Protein AF-A0A965EKR2-F1 (afdb_monomer_lite)

Sequence (127 aa):
MLMLACTAKQAEQKEYEQAALIHNAMLDKAGKLEDTLKLMLADSAWLNQQDSVKAILAALENWEKQLVEVPGNEDHEHNHGAHEHHDHEAAPVEVTPEQMLLIQQDLESRLTNIRKRLQQISLTEKQ

Radius of gyration: 18.21 Å; chains: 1; bounding box: 48×22×59 Å

Foldseek 3Di:
DPVVVVVVVVVQVVLLVLLLVLLVVLVVLLVVLLVVLVVLCVDPLCVVPNVLSVVLNVLSVVLVLLDADRPPSVVPPDCPDDDCPPPSPRPHDPDGSNVSSVSSVVSSVSSVVSVVSVVVVVVVSVD

Structure (mmCIF, N/CA/C/O backbone):
data_AF-A0A965EKR2-F1
#
_entry.id   AF-A0A965EKR2-F1
#
loop_
_atom_site.group_PDB
_atom_site.id
_atom_site.type_symbol
_atom_site.label_atom_id
_atom_site.label_alt_id
_atom_site.label_comp_id
_atom_site.label_asym_id
_atom_site.label_entity_id
_atom_site.label_seq_id
_atom_site.pdbx_PDB_ins_code
_atom_site.Cartn_x
_atom_site.Cartn_y
_atom_site.Cartn_z
_atom_site.occupancy
_atom_site.B_iso_or_equiv
_atom_site.auth_seq_id
_atom_site.auth_comp_id
_atom_site.auth_asym_id
_atom_site.auth_atom_id
_atom_site.pdbx_PDB_model_num
ATOM 1 N N . MET A 1 1 ? 24.077 -2.314 -38.636 1.00 47.69 1 MET A N 1
ATOM 2 C CA . MET A 1 1 ? 22.756 -1.975 -38.062 1.00 47.69 1 MET A CA 1
ATOM 3 C C . MET A 1 1 ? 22.893 -1.858 -36.545 1.00 47.69 1 MET A C 1
ATOM 5 O O . MET A 1 1 ? 22.720 -2.851 -35.863 1.00 47.69 1 MET A O 1
ATOM 9 N N . LEU A 1 2 ? 23.268 -0.681 -36.023 1.00 53.25 2 LEU A N 1
ATOM 10 C CA . LEU A 1 2 ? 23.393 -0.416 -34.570 1.00 53.25 2 LEU A CA 1
ATOM 11 C C . LEU A 1 2 ? 22.302 0.534 -34.028 1.00 53.25 2 LEU A C 1
ATOM 13 O O . LEU A 1 2 ? 22.213 0.744 -32.827 1.00 53.25 2 LEU A O 1
ATOM 17 N N . MET A 1 3 ? 21.465 1.108 -34.899 1.00 54.19 3 MET A N 1
ATOM 18 C CA . MET A 1 3 ? 20.541 2.195 -34.534 1.00 54.19 3 MET A CA 1
ATOM 19 C C . MET A 1 3 ? 19.231 1.715 -33.883 1.00 54.19 3 MET A C 1
ATOM 21 O O . MET A 1 3 ? 18.551 2.515 -33.258 1.00 54.19 3 MET A O 1
ATOM 25 N N . LEU A 1 4 ? 18.879 0.427 -33.990 1.00 60.31 4 LEU A N 1
ATOM 26 C CA . LEU A 1 4 ? 17.651 -0.130 -33.392 1.00 60.31 4 LEU A CA 1
ATOM 27 C C . LEU A 1 4 ? 17.830 -0.528 -31.915 1.00 60.31 4 LEU A C 1
ATOM 29 O O . LEU A 1 4 ? 16.877 -0.477 -31.145 1.00 60.31 4 LEU A O 1
ATOM 33 N N . ALA A 1 5 ? 19.052 -0.876 -31.500 1.00 58.69 5 ALA A N 1
ATOM 34 C CA . ALA A 1 5 ? 19.332 -1.337 -30.138 1.00 58.69 5 ALA A CA 1
ATOM 35 C C . ALA A 1 5 ? 19.271 -0.203 -29.094 1.00 58.69 5 ALA A C 1
ATOM 37 O O . ALA A 1 5 ? 18.888 -0.434 -27.951 1.00 58.69 5 ALA A O 1
ATOM 38 N N . CYS A 1 6 ? 19.599 1.035 -29.483 1.00 63.16 6 CYS A N 1
ATOM 39 C CA . CYS A 1 6 ? 19.533 2.180 -28.570 1.00 63.16 6 CYS A CA 1
ATOM 40 C C . CYS A 1 6 ? 18.091 2.591 -28.236 1.00 63.16 6 CYS A C 1
ATOM 42 O O . CYS A 1 6 ? 17.826 3.008 -27.112 1.00 63.16 6 CYS A O 1
ATOM 44 N N . THR A 1 7 ? 17.157 2.459 -29.182 1.00 68.06 7 THR A N 1
ATOM 45 C CA . THR A 1 7 ? 15.748 2.831 -28.971 1.00 68.06 7 THR A CA 1
ATOM 46 C C . THR A 1 7 ? 15.033 1.854 -28.041 1.00 68.06 7 THR A C 1
ATOM 48 O O . THR A 1 7 ? 14.274 2.297 -27.185 1.00 68.06 7 THR A O 1
ATOM 51 N N . ALA A 1 8 ? 15.312 0.551 -28.160 1.00 68.81 8 ALA A N 1
ATOM 52 C CA . ALA A 1 8 ? 14.757 -0.467 -27.266 1.00 68.81 8 ALA A CA 1
ATOM 53 C C . ALA A 1 8 ? 15.192 -0.229 -25.812 1.00 68.81 8 ALA A C 1
ATOM 55 O O . ALA A 1 8 ? 14.349 -0.095 -24.932 1.00 68.81 8 ALA A O 1
ATOM 56 N N . LYS A 1 9 ? 16.494 -0.010 -25.585 1.00 72.88 9 LYS A N 1
ATOM 57 C CA . LYS A 1 9 ? 17.034 0.300 -24.254 1.00 72.88 9 LYS A CA 1
ATOM 58 C C . LYS A 1 9 ? 16.425 1.570 -23.637 1.00 72.88 9 LYS A C 1
ATOM 60 O O . LYS A 1 9 ? 16.243 1.653 -22.429 1.00 72.88 9 LYS A O 1
ATOM 65 N N . GLN A 1 10 ? 16.104 2.572 -24.459 1.00 76.38 10 GLN A N 1
ATOM 66 C CA . GLN A 1 10 ? 15.432 3.793 -24.002 1.00 76.38 10 GLN A CA 1
ATOM 67 C C . GLN A 1 10 ? 13.962 3.578 -23.620 1.00 76.38 10 GLN A C 1
ATOM 69 O O . GLN A 1 10 ? 13.456 4.313 -22.778 1.00 76.38 10 GLN A O 1
ATOM 74 N N . ALA A 1 11 ? 13.265 2.637 -24.260 1.00 76.56 11 ALA A N 1
ATOM 75 C CA . ALA A 1 11 ? 11.887 2.300 -23.915 1.00 76.56 11 ALA A CA 1
ATOM 76 C C . ALA A 1 11 ? 11.834 1.511 -22.599 1.00 76.56 11 ALA A C 1
ATOM 78 O O . ALA A 1 11 ? 11.118 1.914 -21.689 1.00 76.56 11 ALA A O 1
ATOM 79 N N . GLU A 1 12 ? 12.683 0.490 -22.462 1.00 82.75 12 GLU A N 1
ATOM 80 C CA . GLU A 1 12 ? 12.821 -0.317 -21.240 1.00 82.75 12 GLU A CA 1
ATOM 81 C C . GLU A 1 12 ? 13.141 0.548 -20.010 1.00 82.75 12 GLU A C 1
ATOM 83 O O . GLU A 1 12 ? 12.535 0.399 -18.952 1.00 82.75 12 GLU A O 1
ATOM 88 N N . GLN A 1 13 ? 14.047 1.520 -20.163 1.00 84.75 13 GLN A N 1
ATOM 89 C CA . GLN A 1 13 ? 14.391 2.450 -19.087 1.00 84.75 13 GLN A CA 1
ATOM 90 C C . GLN A 1 13 ? 13.184 3.280 -18.622 1.00 84.75 13 GLN A C 1
ATOM 92 O O . GLN A 1 13 ? 12.999 3.484 -17.425 1.00 84.75 13 GLN A O 1
ATOM 97 N N . LYS A 1 14 ? 12.339 3.739 -19.555 1.00 89.12 14 LYS A N 1
ATOM 98 C CA . LYS A 1 14 ? 11.139 4.521 -19.217 1.00 89.12 14 LYS A CA 1
ATOM 99 C C . LYS A 1 14 ? 10.108 3.696 -18.456 1.00 89.12 14 LYS A C 1
ATOM 101 O O . LYS A 1 14 ? 9.416 4.243 -17.603 1.00 89.12 14 LYS A O 1
ATOM 106 N N . GLU A 1 15 ? 9.982 2.411 -18.770 1.00 92.19 15 GLU A N 1
ATOM 107 C CA . GLU A 1 15 ? 9.056 1.511 -18.077 1.00 92.19 15 GLU A CA 1
ATOM 108 C C . GLU A 1 15 ? 9.490 1.290 -16.625 1.00 92.19 15 GLU A C 1
ATOM 110 O O . GLU A 1 15 ? 8.658 1.405 -15.725 1.00 92.19 15 GLU A O 1
ATOM 115 N N . TYR A 1 16 ? 10.791 1.096 -16.373 1.00 90.62 16 TYR A N 1
ATOM 116 C CA . TYR A 1 16 ? 11.315 1.032 -15.004 1.00 90.62 16 TYR A CA 1
ATOM 117 C C . TYR A 1 16 ? 11.153 2.350 -14.242 1.00 90.62 16 TYR A C 1
ATOM 119 O O . TYR A 1 16 ? 10.730 2.330 -13.089 1.00 90.62 16 TYR A O 1
ATOM 127 N N . GLU A 1 17 ? 11.408 3.499 -14.875 1.00 90.94 17 GLU A N 1
ATOM 128 C CA . GLU A 1 17 ? 11.178 4.811 -14.250 1.00 90.94 17 GLU A CA 1
ATOM 129 C C . GLU A 1 17 ? 9.707 4.998 -13.847 1.00 90.94 17 GLU A C 1
ATOM 131 O O . GLU A 1 17 ? 9.406 5.472 -12.751 1.00 90.94 17 GLU A O 1
ATOM 136 N N . GLN A 1 18 ? 8.770 4.593 -14.706 1.00 93.94 18 GLN A N 1
ATOM 137 C CA . GLN A 1 18 ? 7.343 4.647 -14.393 1.00 93.94 18 GLN A CA 1
ATOM 138 C C . GLN A 1 18 ? 6.962 3.678 -13.272 1.00 93.94 18 GLN A C 1
ATOM 140 O O . GLN A 1 18 ? 6.211 4.058 -12.373 1.00 93.94 18 GLN A O 1
ATOM 145 N N . ALA A 1 19 ? 7.490 2.454 -13.300 1.00 94.06 19 ALA A N 1
ATOM 146 C CA . ALA A 1 19 ? 7.275 1.469 -12.249 1.00 94.06 19 ALA A CA 1
ATOM 147 C C . ALA A 1 19 ? 7.769 1.994 -10.889 1.00 94.06 19 ALA A C 1
ATOM 149 O O . ALA A 1 19 ? 7.033 1.914 -9.908 1.00 94.06 19 ALA A O 1
ATOM 150 N N . ALA A 1 20 ? 8.954 2.609 -10.844 1.00 92.12 20 ALA A N 1
ATOM 151 C CA . ALA A 1 20 ? 9.534 3.208 -9.642 1.00 92.12 20 ALA A CA 1
ATOM 152 C C . ALA A 1 20 ? 8.673 4.355 -9.086 1.00 92.12 20 ALA A C 1
ATOM 154 O O . ALA A 1 20 ? 8.400 4.413 -7.888 1.00 92.12 20 ALA A O 1
ATOM 155 N N . LEU A 1 21 ? 8.168 5.242 -9.953 1.00 93.94 21 LEU A N 1
ATOM 156 C CA . LEU A 1 21 ? 7.264 6.320 -9.534 1.00 93.94 21 LEU A CA 1
ATOM 157 C C . LEU A 1 21 ? 5.982 5.782 -8.884 1.00 93.94 21 LEU A C 1
ATOM 159 O O . LEU A 1 21 ? 5.543 6.317 -7.863 1.00 93.94 21 LEU A O 1
ATOM 163 N N . ILE A 1 22 ? 5.386 4.734 -9.462 1.00 95.31 22 ILE A N 1
ATOM 164 C CA . ILE A 1 22 ? 4.188 4.092 -8.907 1.00 95.31 22 ILE A CA 1
ATOM 165 C C . ILE A 1 22 ? 4.532 3.418 -7.575 1.00 95.31 22 ILE A C 1
ATOM 167 O O . ILE A 1 22 ? 3.842 3.669 -6.589 1.00 95.31 22 ILE A O 1
ATOM 171 N N . HIS A 1 23 ? 5.614 2.638 -7.522 1.00 94.31 23 HIS A N 1
ATOM 172 C CA . HIS A 1 23 ? 6.106 1.967 -6.316 1.00 94.31 23 HIS A CA 1
ATOM 173 C C . HIS A 1 23 ? 6.269 2.949 -5.145 1.00 94.31 23 HIS A C 1
ATOM 175 O O . HIS A 1 23 ? 5.598 2.816 -4.120 1.00 94.31 23 HIS A O 1
ATOM 181 N N . ASN A 1 24 ? 7.049 4.015 -5.335 1.00 90.69 24 ASN A N 1
ATOM 182 C CA . ASN A 1 24 ? 7.311 5.015 -4.298 1.00 90.69 24 ASN A CA 1
ATOM 183 C C . ASN A 1 24 ? 6.020 5.714 -3.834 1.00 90.69 24 ASN A C 1
ATOM 185 O O . ASN A 1 24 ? 5.806 5.936 -2.639 1.00 90.69 24 ASN A O 1
ATOM 189 N N . ALA A 1 25 ? 5.117 6.032 -4.769 1.00 93.00 25 ALA A N 1
ATOM 190 C CA . ALA A 1 25 ? 3.829 6.636 -4.440 1.00 93.00 25 ALA A CA 1
ATOM 191 C C . ALA A 1 25 ? 2.906 5.679 -3.669 1.00 93.00 25 ALA A C 1
ATOM 193 O O . ALA A 1 25 ? 2.121 6.129 -2.832 1.00 93.00 25 ALA A O 1
ATOM 194 N N . MET A 1 26 ? 2.955 4.376 -3.950 1.00 94.69 26 MET A N 1
ATOM 195 C CA . MET A 1 26 ? 2.196 3.372 -3.207 1.00 94.69 26 MET A CA 1
ATOM 196 C C . MET A 1 26 ? 2.701 3.228 -1.777 1.00 94.69 26 MET A C 1
ATOM 198 O O . MET A 1 26 ? 1.872 3.174 -0.874 1.00 94.69 26 MET A O 1
ATOM 202 N N . LEU A 1 27 ? 4.017 3.230 -1.560 1.00 91.62 27 LEU A N 1
ATOM 203 C CA . LEU A 1 27 ? 4.600 3.122 -0.221 1.00 91.62 27 LEU A CA 1
ATOM 204 C C . LEU A 1 27 ? 4.218 4.303 0.680 1.00 91.62 27 LEU A C 1
ATOM 206 O O . LEU A 1 27 ? 3.798 4.099 1.817 1.00 91.62 27 LEU A O 1
ATOM 210 N N . ASP A 1 28 ? 4.252 5.535 0.163 1.00 90.69 28 ASP A N 1
ATOM 211 C CA . ASP A 1 28 ? 3.763 6.712 0.901 1.00 90.69 28 ASP A CA 1
ATOM 212 C C . ASP A 1 28 ? 2.262 6.606 1.238 1.00 90.69 28 ASP A C 1
ATOM 214 O O . ASP A 1 28 ? 1.835 6.908 2.357 1.00 90.69 28 ASP A O 1
ATOM 218 N N . LYS A 1 29 ? 1.441 6.142 0.285 1.00 92.50 29 LYS A N 1
ATOM 219 C CA . LYS A 1 29 ? 0.000 5.928 0.506 1.00 92.50 29 LYS A CA 1
ATOM 220 C C . LYS A 1 29 ? -0.258 4.829 1.542 1.00 92.50 29 LYS A C 1
ATOM 222 O O . LYS A 1 29 ? -1.181 4.983 2.340 1.00 92.50 29 LYS A O 1
ATOM 227 N N . ALA A 1 30 ? 0.508 3.741 1.502 1.00 94.00 30 ALA A N 1
ATOM 228 C CA . ALA A 1 30 ? 0.385 2.609 2.410 1.00 94.00 30 ALA A CA 1
ATOM 229 C C . ALA A 1 30 ? 0.730 3.016 3.843 1.00 94.00 30 ALA A C 1
ATOM 231 O O . ALA A 1 30 ? -0.109 2.826 4.717 1.00 94.00 30 ALA A O 1
ATOM 232 N N . GLY A 1 31 ? 1.856 3.706 4.061 1.00 91.19 31 GLY A N 1
ATOM 233 C CA . GLY A 1 31 ? 2.235 4.191 5.395 1.00 91.19 31 GLY A CA 1
ATOM 234 C C . GLY A 1 31 ? 1.169 5.102 6.015 1.00 91.19 31 GLY A C 1
ATOM 235 O O . GLY A 1 31 ? 0.699 4.866 7.125 1.00 91.19 31 GLY A O 1
ATOM 236 N N . LYS A 1 32 ? 0.656 6.078 5.251 1.00 92.94 32 LYS A N 1
ATOM 237 C CA . LYS A 1 32 ? -0.446 6.951 5.713 1.00 92.94 32 LYS A CA 1
ATOM 238 C C . LYS A 1 32 ? -1.725 6.177 6.036 1.00 92.94 32 LYS A C 1
ATOM 240 O O . LYS A 1 32 ? -2.479 6.561 6.935 1.00 92.94 32 LYS A O 1
ATOM 245 N N . LEU A 1 33 ? -2.017 5.132 5.264 1.00 94.00 33 LEU A N 1
ATOM 246 C CA . LEU A 1 33 ? -3.187 4.288 5.474 1.00 94.00 33 LEU A CA 1
ATOM 247 C C . LEU A 1 33 ? -3.032 3.440 6.739 1.00 94.00 33 LEU A C 1
ATOM 249 O O . LEU A 1 33 ? -3.975 3.363 7.523 1.00 94.00 33 LEU A O 1
ATOM 253 N N . GLU A 1 34 ? -1.855 2.857 6.951 1.00 95.50 34 GLU A N 1
ATOM 254 C CA . GLU A 1 34 ? -1.521 2.082 8.142 1.00 95.50 34 GLU A CA 1
ATOM 255 C C . GLU A 1 34 ? -1.623 2.941 9.409 1.00 95.50 34 GLU A C 1
ATOM 257 O O . GLU A 1 34 ? -2.335 2.569 10.344 1.00 95.50 34 GLU A O 1
ATOM 262 N N . ASP A 1 35 ? -1.014 4.131 9.408 1.00 94.44 35 ASP A N 1
ATOM 263 C CA . ASP A 1 35 ? -1.102 5.098 10.508 1.00 94.44 35 ASP A CA 1
ATOM 264 C C . ASP A 1 35 ? -2.557 5.447 10.833 1.00 94.44 35 ASP A C 1
ATOM 266 O O . ASP A 1 35 ? -2.973 5.447 11.993 1.00 94.44 35 ASP A O 1
ATOM 270 N N . THR A 1 36 ? -3.366 5.694 9.799 1.00 94.50 36 THR A N 1
ATOM 271 C CA . THR A 1 36 ? -4.795 5.987 9.962 1.00 94.50 36 THR A CA 1
ATOM 272 C C . THR A 1 36 ? -5.529 4.816 10.620 1.00 94.50 36 THR A C 1
ATOM 274 O O . THR A 1 36 ? -6.301 5.022 11.556 1.00 94.50 36 THR A O 1
ATOM 277 N N . LEU A 1 37 ? -5.285 3.584 10.166 1.00 94.88 37 LEU A N 1
ATOM 278 C CA . LEU A 1 37 ? -5.908 2.381 10.724 1.00 94.88 37 LEU A CA 1
ATOM 279 C C . LEU A 1 37 ? -5.490 2.164 12.185 1.00 94.88 37 LEU A C 1
ATOM 281 O O . LEU A 1 37 ? -6.344 1.879 13.024 1.00 94.88 37 LEU A O 1
ATOM 285 N N . LYS A 1 38 ? -4.207 2.354 12.513 1.00 94.69 38 LYS A N 1
ATOM 286 C CA . LYS A 1 38 ? -3.687 2.272 13.888 1.00 94.69 38 LYS A CA 1
ATOM 287 C C . LYS A 1 38 ? -4.341 3.309 14.803 1.00 94.69 38 LYS A C 1
ATOM 289 O O . LYS A 1 38 ? -4.771 2.959 15.901 1.00 94.69 38 LYS A O 1
ATOM 294 N N . LEU A 1 39 ? -4.480 4.556 14.343 1.00 94.06 39 LEU A N 1
ATOM 295 C CA . LEU A 1 39 ? -5.180 5.605 15.091 1.00 94.06 39 LEU A CA 1
ATOM 296 C C . LEU A 1 39 ? -6.653 5.249 15.323 1.00 94.06 39 LEU A C 1
ATOM 298 O O . LEU A 1 39 ? -7.134 5.376 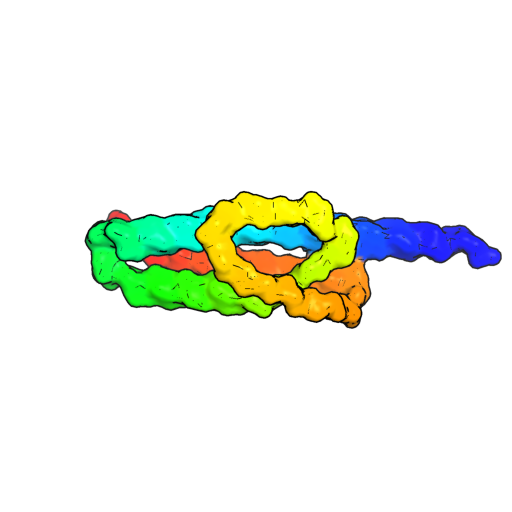16.445 1.00 94.06 39 LEU A O 1
ATOM 302 N N . MET A 1 40 ? -7.353 4.738 14.306 1.00 94.19 40 MET A N 1
ATOM 303 C CA . MET A 1 40 ? -8.746 4.296 14.448 1.00 94.19 40 MET A CA 1
ATOM 304 C C . MET A 1 40 ? -8.900 3.137 15.439 1.00 94.19 40 MET A C 1
ATOM 306 O O . MET A 1 40 ? -9.884 3.087 16.165 1.00 94.19 40 MET A O 1
ATOM 310 N N . LEU A 1 41 ? -7.939 2.211 15.510 1.00 94.06 41 LEU A N 1
ATOM 311 C CA . LEU A 1 41 ? -7.968 1.126 16.500 1.00 94.06 41 LEU A CA 1
ATOM 312 C C . LEU A 1 41 ? -7.752 1.619 17.936 1.00 94.06 41 LEU A C 1
ATOM 314 O O . LEU A 1 41 ? -8.263 0.998 18.870 1.00 94.06 41 LEU A O 1
ATOM 318 N N . ALA A 1 42 ? -6.998 2.705 18.112 1.00 94.12 42 ALA A N 1
ATOM 319 C CA . ALA A 1 42 ? -6.753 3.324 19.412 1.00 94.12 42 ALA A CA 1
ATOM 320 C C . ALA A 1 42 ? -7.885 4.269 19.859 1.00 94.12 42 ALA A C 1
ATOM 322 O O . ALA A 1 42 ? -8.032 4.525 21.055 1.00 94.12 42 ALA A O 1
ATOM 323 N N . ASP A 1 43 ? -8.675 4.787 18.919 1.00 92.75 43 ASP A N 1
ATOM 324 C CA . ASP A 1 43 ? -9.775 5.712 19.180 1.00 92.75 43 ASP A CA 1
ATOM 325 C C . ASP A 1 43 ? -11.065 4.962 19.559 1.00 92.75 43 ASP A C 1
ATOM 327 O O . ASP A 1 43 ? -11.539 4.061 18.861 1.00 92.75 43 ASP A O 1
ATOM 331 N N . SER A 1 44 ? -11.660 5.347 20.691 1.00 90.88 44 SER A N 1
ATOM 332 C CA . SER A 1 44 ? -12.882 4.731 21.206 1.00 90.88 44 SER A CA 1
ATOM 333 C C . SER A 1 44 ? -14.123 5.029 20.358 1.00 90.88 44 SER A C 1
ATOM 335 O O . SER A 1 44 ? -15.107 4.295 20.475 1.00 90.88 44 SER A O 1
ATOM 337 N N . ALA A 1 45 ? -14.078 6.040 19.480 1.00 89.81 45 ALA A N 1
ATOM 338 C CA . ALA A 1 45 ? -15.142 6.317 18.513 1.00 89.81 45 ALA A CA 1
ATOM 339 C C . ALA A 1 45 ? -15.455 5.090 17.632 1.00 89.81 45 ALA A C 1
ATOM 341 O O . ALA A 1 45 ? -16.620 4.770 17.392 1.00 89.81 45 ALA A O 1
ATOM 342 N N . TRP A 1 46 ? -14.426 4.303 17.299 1.00 90.06 46 TRP A N 1
ATOM 343 C CA . TRP A 1 46 ? -14.521 3.159 16.389 1.00 90.06 46 TRP A CA 1
ATOM 344 C C . TRP A 1 46 ? -14.743 1.811 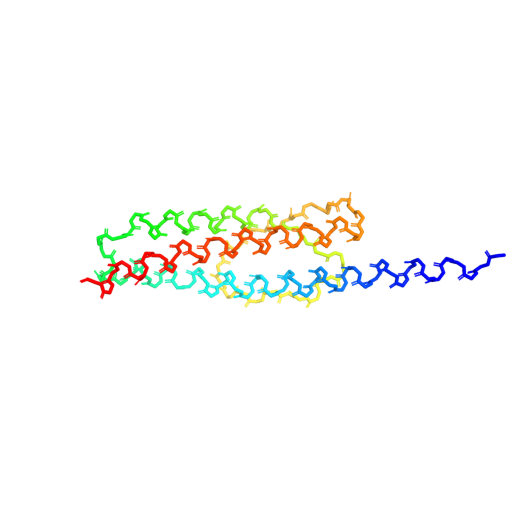17.082 1.00 90.06 46 TRP A C 1
ATOM 346 O O . TRP A 1 46 ? -14.583 0.763 16.449 1.00 90.06 46 TRP A O 1
ATOM 356 N N . LEU A 1 47 ? -15.102 1.784 18.374 1.00 88.88 47 LEU A N 1
ATOM 357 C CA . LEU A 1 47 ? -15.266 0.532 19.134 1.00 88.88 47 LEU A CA 1
ATOM 358 C C . LEU A 1 47 ? -16.195 -0.475 18.436 1.00 88.88 47 LEU A C 1
ATOM 360 O O . LEU A 1 47 ? -15.907 -1.670 18.425 1.00 88.88 47 LEU A O 1
ATOM 364 N N . ASN A 1 48 ? -17.266 0.005 17.797 1.00 90.06 48 ASN A N 1
ATOM 365 C CA . ASN A 1 48 ? -18.237 -0.845 17.100 1.00 90.06 48 ASN A CA 1
ATOM 366 C C . ASN A 1 48 ? -17.761 -1.324 15.716 1.00 90.06 48 ASN A C 1
ATOM 368 O O . ASN A 1 48 ? -18.394 -2.199 15.128 1.00 90.06 48 ASN A O 1
ATOM 372 N N . GLN A 1 49 ? -16.675 -0.762 15.176 1.00 92.12 49 GLN A N 1
ATOM 373 C CA . GLN A 1 49 ? -16.121 -1.123 13.868 1.00 92.12 49 GLN A CA 1
ATOM 374 C C . GLN A 1 49 ? -14.696 -1.689 13.950 1.00 92.12 49 GLN A C 1
ATOM 376 O O . GLN A 1 49 ? -14.091 -1.930 12.903 1.00 92.12 49 GLN A O 1
ATOM 381 N N . GLN A 1 50 ? -14.159 -1.951 15.149 1.00 92.81 50 GLN A N 1
ATOM 382 C CA . GLN A 1 50 ? -12.780 -2.425 15.312 1.00 92.81 50 GLN A CA 1
ATOM 383 C C . GLN A 1 50 ? -12.464 -3.677 14.493 1.00 92.81 50 GLN A C 1
ATOM 385 O O . GLN A 1 50 ? -11.383 -3.755 13.916 1.00 92.81 50 GLN A O 1
ATOM 390 N N . ASP A 1 51 ? -13.385 -4.635 14.395 1.00 94.69 51 ASP A N 1
ATOM 391 C CA . ASP A 1 51 ? -13.158 -5.852 13.606 1.00 94.69 51 ASP A CA 1
ATOM 392 C C . ASP A 1 51 ? -12.994 -5.538 12.114 1.00 94.69 51 ASP A C 1
ATOM 394 O O . ASP A 1 51 ? -12.111 -6.082 11.449 1.00 94.69 51 ASP A O 1
ATOM 398 N N . SER A 1 52 ? -13.781 -4.594 11.597 1.00 94.94 52 SER A N 1
ATOM 399 C CA . SER A 1 52 ? -13.670 -4.127 10.215 1.00 94.94 52 SER A CA 1
ATOM 400 C C . SER A 1 52 ? -12.357 -3.377 9.976 1.00 94.94 52 SER A C 1
ATOM 402 O O . SER A 1 52 ? -11.717 -3.585 8.946 1.00 94.94 52 SER A O 1
ATOM 404 N N . VAL A 1 53 ? -11.921 -2.549 10.932 1.00 95.75 53 VAL A N 1
ATOM 405 C CA . VAL A 1 53 ? -10.633 -1.837 10.862 1.00 95.75 53 VAL A CA 1
ATOM 406 C C . VAL A 1 53 ? -9.464 -2.832 10.894 1.00 95.75 53 VAL A C 1
ATOM 408 O O . VAL A 1 53 ? -8.594 -2.769 10.026 1.00 95.75 53 VAL A O 1
ATOM 411 N N . LYS A 1 54 ? -9.482 -3.822 11.800 1.00 95.88 54 LYS A N 1
ATOM 412 C CA . LYS A 1 54 ? -8.478 -4.905 11.864 1.00 95.88 54 LYS A CA 1
ATOM 413 C C . LYS A 1 54 ? -8.424 -5.712 10.568 1.00 95.88 54 LYS A C 1
ATOM 415 O O . LYS A 1 54 ? -7.343 -6.019 10.078 1.00 95.88 54 LYS A O 1
ATOM 420 N N . ALA A 1 55 ? -9.577 -6.023 9.975 1.00 96.69 55 ALA A N 1
ATOM 421 C CA . ALA A 1 55 ? -9.645 -6.758 8.713 1.00 96.69 55 ALA A CA 1
ATOM 422 C C . ALA A 1 55 ? -9.084 -5.967 7.516 1.00 96.69 55 ALA A C 1
ATOM 424 O O . ALA A 1 55 ? -8.665 -6.567 6.524 1.00 96.69 55 ALA A O 1
ATOM 425 N N . ILE A 1 56 ? -9.099 -4.632 7.566 1.00 97.12 56 ILE A N 1
ATOM 426 C CA . ILE A 1 56 ? -8.454 -3.791 6.550 1.00 97.12 56 ILE A CA 1
ATOM 427 C C . ILE A 1 56 ? -6.954 -3.697 6.805 1.00 97.12 56 ILE A C 1
ATOM 429 O O . ILE A 1 56 ? -6.201 -3.821 5.844 1.00 97.12 56 ILE A O 1
ATOM 433 N N . LEU A 1 57 ? -6.525 -3.551 8.061 1.00 96.25 57 LEU A N 1
ATOM 434 C CA . LEU A 1 57 ? -5.106 -3.562 8.419 1.00 96.25 57 LEU A CA 1
ATOM 435 C C . LEU A 1 57 ? -4.433 -4.868 7.977 1.00 96.25 57 LEU A C 1
ATOM 437 O O . LEU A 1 57 ? -3.463 -4.829 7.234 1.00 96.25 57 LEU A O 1
ATOM 441 N N . ALA A 1 58 ? -5.037 -6.021 8.275 1.00 95.44 58 ALA A N 1
ATOM 442 C CA . ALA A 1 58 ? -4.533 -7.313 7.805 1.00 95.44 58 ALA A CA 1
ATOM 443 C C . ALA A 1 58 ? -4.497 -7.426 6.265 1.00 95.44 58 ALA A C 1
ATOM 445 O O . ALA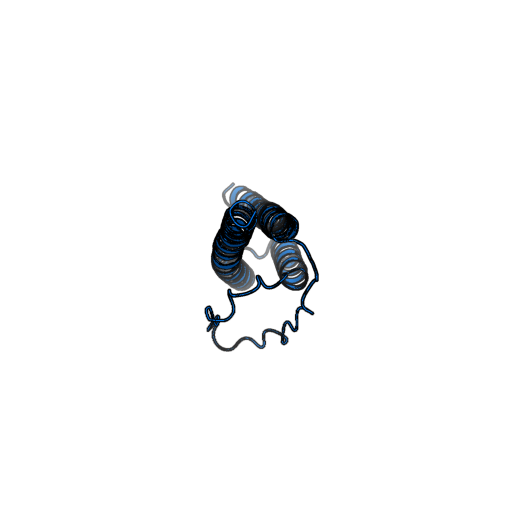 A 1 58 ? -3.639 -8.102 5.698 1.00 95.44 58 ALA A O 1
ATOM 446 N N . ALA A 1 59 ? -5.431 -6.774 5.562 1.00 97.00 59 ALA A N 1
ATOM 447 C CA . ALA A 1 59 ? -5.414 -6.735 4.101 1.00 97.00 59 ALA A CA 1
ATOM 448 C C . ALA A 1 59 ? -4.283 -5.849 3.555 1.00 97.00 59 ALA A C 1
ATOM 450 O O . ALA A 1 59 ? -3.738 -6.176 2.501 1.00 97.00 59 ALA A O 1
ATOM 451 N N . LEU A 1 60 ? -3.940 -4.763 4.257 1.00 96.50 60 LEU A N 1
ATOM 452 C CA . LEU A 1 60 ? -2.799 -3.906 3.942 1.00 96.50 60 LEU A CA 1
ATOM 453 C C . LEU A 1 60 ? -1.478 -4.653 4.161 1.00 96.50 60 LEU A C 1
ATOM 455 O O . LEU A 1 60 ? -0.704 -4.764 3.219 1.00 96.50 60 LEU A O 1
ATOM 459 N N . GLU A 1 61 ? -1.294 -5.290 5.317 1.00 93.69 61 GLU A N 1
ATOM 460 C CA . GLU A 1 61 ? -0.111 -6.114 5.618 1.00 93.69 61 GLU A CA 1
ATOM 461 C C . GLU A 1 61 ? 0.075 -7.254 4.598 1.00 93.69 61 GLU A C 1
ATOM 463 O O . GLU A 1 61 ? 1.186 -7.608 4.205 1.00 93.69 61 GLU A O 1
ATOM 468 N N . ASN A 1 62 ? -1.022 -7.867 4.140 1.00 94.00 62 ASN A N 1
ATOM 469 C CA . ASN A 1 62 ? -0.952 -8.889 3.098 1.00 94.00 62 ASN A CA 1
ATOM 470 C C . ASN A 1 62 ? -0.586 -8.310 1.723 1.00 94.00 62 ASN A C 1
ATOM 472 O O . ASN A 1 62 ? 0.033 -9.008 0.924 1.00 94.00 62 ASN A O 1
ATOM 476 N N . TRP A 1 63 ? -0.983 -7.073 1.425 1.00 95.31 63 TRP A N 1
ATOM 477 C CA . TRP A 1 63 ? -0.566 -6.374 0.210 1.00 95.31 63 TRP A CA 1
ATOM 478 C C . TRP A 1 63 ? 0.926 -6.009 0.259 1.00 95.31 63 TRP A C 1
ATOM 480 O O . TRP A 1 63 ? 1.614 -6.226 -0.732 1.00 95.31 63 TRP A O 1
ATOM 490 N N . GLU A 1 64 ? 1.452 -5.574 1.408 1.00 91.38 64 GLU A N 1
ATOM 491 C CA . GLU A 1 64 ? 2.884 -5.264 1.590 1.00 91.38 64 GLU A CA 1
ATOM 492 C C . GLU A 1 64 ? 3.772 -6.484 1.323 1.00 91.38 64 GLU A C 1
ATOM 494 O O . GLU A 1 64 ? 4.789 -6.394 0.643 1.00 91.38 64 GLU A O 1
ATOM 499 N N . LYS A 1 65 ? 3.333 -7.675 1.746 1.00 88.12 65 LYS A N 1
ATOM 500 C CA . LYS A 1 65 ? 4.021 -8.948 1.456 1.00 88.12 65 LYS A CA 1
ATOM 501 C C . LYS A 1 65 ? 4.081 -9.310 -0.032 1.00 88.12 65 LYS A C 1
ATOM 503 O O . LYS A 1 65 ? 4.784 -10.250 -0.391 1.00 88.12 65 LYS A O 1
ATOM 508 N N . GLN A 1 66 ? 3.307 -8.637 -0.881 1.00 90.31 66 GLN A N 1
ATOM 509 C CA . GLN A 1 66 ? 3.275 -8.850 -2.331 1.00 90.31 66 GLN A CA 1
ATOM 510 C C . GLN A 1 66 ? 4.088 -7.802 -3.096 1.00 90.31 66 GLN A C 1
ATOM 512 O O . GLN A 1 66 ? 4.111 -7.853 -4.327 1.00 90.31 66 GLN A O 1
ATOM 517 N N . LEU A 1 67 ? 4.713 -6.850 -2.396 1.00 90.12 67 LEU A N 1
ATOM 518 C CA . LEU A 1 67 ? 5.561 -5.850 -3.023 1.00 90.12 67 LEU A CA 1
ATOM 519 C C . LEU A 1 67 ? 6.738 -6.515 -3.734 1.00 90.12 67 LEU A C 1
ATOM 521 O O . LEU A 1 67 ? 7.335 -7.479 -3.256 1.00 90.12 67 LEU A O 1
ATOM 525 N N . VAL A 1 68 ? 7.040 -5.974 -4.908 1.00 89.12 68 VAL A N 1
ATOM 526 C CA . VAL A 1 68 ? 8.199 -6.346 -5.711 1.00 89.12 68 VAL A CA 1
ATOM 527 C C . VAL A 1 68 ? 9.020 -5.084 -5.908 1.00 89.12 68 VAL A C 1
ATOM 529 O O . VAL A 1 68 ? 8.478 -4.064 -6.348 1.00 89.12 68 VAL A O 1
ATOM 532 N N . GLU A 1 69 ? 10.304 -5.160 -5.573 1.00 88.00 69 GLU A N 1
ATOM 533 C CA . GLU A 1 69 ? 11.239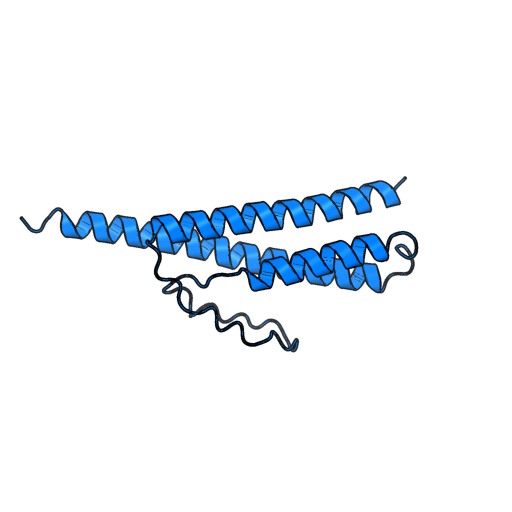 -4.053 -5.744 1.00 88.00 69 GLU A CA 1
ATOM 534 C C . GLU A 1 69 ? 11.491 -3.762 -7.224 1.00 88.00 69 GLU A C 1
ATOM 536 O O . GLU A 1 69 ? 11.569 -4.669 -8.060 1.00 88.00 69 GLU A O 1
ATOM 541 N N . VAL A 1 70 ? 11.608 -2.477 -7.560 1.00 88.88 70 VAL A N 1
ATOM 542 C CA . VAL A 1 70 ? 11.871 -2.036 -8.934 1.00 88.88 70 VAL A CA 1
ATOM 543 C C . VAL A 1 70 ? 13.386 -1.929 -9.148 1.00 88.88 70 VAL A C 1
ATOM 545 O O . VAL A 1 70 ? 14.040 -1.184 -8.416 1.00 88.88 70 VAL A O 1
ATOM 548 N N . PRO A 1 71 ? 13.967 -2.610 -10.157 1.00 85.81 71 PRO A N 1
ATOM 549 C CA . PRO A 1 71 ? 15.394 -2.509 -10.452 1.00 85.81 71 PRO A CA 1
ATOM 550 C C . PRO A 1 71 ? 15.851 -1.056 -10.627 1.00 85.81 71 PRO A C 1
ATOM 552 O O . PRO A 1 71 ? 15.263 -0.305 -11.406 1.00 85.81 71 PRO A O 1
ATOM 555 N N . GLY A 1 72 ? 16.914 -0.664 -9.919 1.00 82.44 72 GLY A N 1
ATOM 556 C CA . GLY A 1 72 ? 17.450 0.701 -9.964 1.00 82.44 72 GLY A CA 1
ATOM 557 C C . GLY A 1 72 ? 16.683 1.738 -9.129 1.00 82.44 72 GLY A C 1
ATOM 558 O O . GLY A 1 72 ? 16.993 2.921 -9.233 1.00 82.44 72 GLY A O 1
ATOM 559 N N . ASN A 1 73 ? 15.714 1.320 -8.304 1.00 82.19 73 ASN A N 1
ATOM 560 C CA . ASN A 1 73 ? 15.009 2.175 -7.334 1.00 82.19 73 ASN A CA 1
ATOM 561 C C . ASN A 1 73 ? 15.596 2.076 -5.904 1.00 82.19 73 ASN A C 1
ATOM 563 O O . ASN A 1 73 ? 14.974 2.523 -4.948 1.00 82.19 73 ASN A O 1
ATOM 567 N N . GLU A 1 74 ? 16.789 1.492 -5.760 1.00 65.75 74 GLU A N 1
ATOM 568 C CA . GLU A 1 74 ? 17.405 1.096 -4.479 1.00 65.75 74 GLU A CA 1
ATOM 569 C C . GLU A 1 74 ? 17.794 2.289 -3.579 1.00 65.75 74 GLU A C 1
ATOM 571 O O . GLU A 1 74 ? 17.817 2.160 -2.360 1.00 65.75 74 GLU A O 1
ATOM 576 N N . ASP A 1 75 ? 18.042 3.472 -4.156 1.00 56.09 75 ASP A N 1
ATOM 577 C CA . ASP A 1 75 ? 18.454 4.677 -3.412 1.00 56.09 75 ASP A CA 1
ATOM 578 C C . ASP A 1 75 ? 17.296 5.382 -2.678 1.00 56.09 75 ASP A C 1
ATOM 580 O O . ASP A 1 75 ? 17.510 6.332 -1.918 1.00 56.09 75 ASP A O 1
ATOM 584 N N . HIS A 1 76 ? 16.054 4.938 -2.881 1.00 55.00 76 HIS A N 1
ATOM 585 C CA . HIS A 1 76 ? 14.909 5.385 -2.095 1.00 55.00 76 HIS A CA 1
ATOM 586 C C . HIS A 1 76 ? 14.814 4.566 -0.798 1.00 55.00 76 HIS A C 1
ATOM 588 O O . HIS A 1 76 ? 13.793 3.948 -0.527 1.00 55.00 76 HIS A O 1
ATOM 594 N N . GLU A 1 77 ? 15.875 4.549 0.020 1.00 48.41 77 GLU A N 1
ATOM 595 C CA . GLU A 1 77 ? 15.826 3.919 1.343 1.00 48.41 77 GLU A CA 1
ATOM 596 C C . GLU A 1 77 ? 14.740 4.595 2.194 1.00 48.41 77 GLU A C 1
ATOM 598 O O . GLU A 1 77 ? 14.836 5.748 2.633 1.00 48.41 77 GLU A O 1
ATOM 603 N N . HIS A 1 78 ? 13.661 3.851 2.404 1.00 52.78 78 HIS A N 1
ATOM 604 C CA . HIS A 1 78 ? 12.524 4.249 3.205 1.00 52.78 78 HIS A CA 1
ATOM 605 C C . HIS A 1 78 ? 12.909 4.245 4.686 1.00 52.78 78 HIS A C 1
ATOM 607 O O . HIS A 1 78 ? 12.875 3.219 5.358 1.00 52.78 78 HIS A O 1
ATOM 613 N N . ASN A 1 79 ? 13.229 5.421 5.226 1.00 37.75 79 ASN A N 1
ATOM 614 C CA . ASN A 1 79 ? 13.340 5.640 6.667 1.00 37.75 79 ASN A CA 1
ATOM 615 C C . ASN A 1 79 ? 11.931 5.723 7.287 1.00 37.75 79 ASN A C 1
ATOM 617 O O . ASN A 1 79 ? 11.486 6.783 7.732 1.00 37.75 79 ASN A O 1
ATOM 621 N N . HIS A 1 80 ? 11.195 4.611 7.252 1.00 46.75 80 HIS A N 1
ATOM 622 C CA . HIS A 1 80 ? 10.006 4.428 8.078 1.00 46.75 80 HIS A CA 1
ATOM 623 C C . HIS A 1 80 ? 10.501 4.086 9.480 1.00 46.75 80 HIS A C 1
ATOM 625 O O . HIS A 1 80 ? 11.071 3.025 9.725 1.00 46.75 80 HIS A O 1
ATOM 631 N N . GLY A 1 81 ? 10.393 5.056 10.385 1.00 36.84 81 GLY A N 1
ATOM 632 C CA . GLY A 1 81 ? 10.939 4.953 11.729 1.00 36.84 81 GLY A CA 1
ATOM 633 C C . GLY A 1 81 ? 10.487 3.686 12.458 1.00 36.84 81 GLY A C 1
ATOM 634 O O . GLY A 1 81 ? 9.298 3.434 12.585 1.00 36.84 81 GLY A O 1
ATOM 635 N N . ALA A 1 82 ? 11.462 2.946 12.988 1.00 38.69 82 ALA A N 1
ATOM 636 C CA . ALA A 1 82 ? 11.357 2.061 14.152 1.00 38.69 82 ALA A CA 1
ATOM 637 C C . ALA A 1 82 ? 10.146 1.107 14.226 1.00 38.69 82 ALA A C 1
ATOM 639 O O . ALA A 1 82 ? 9.702 0.755 15.321 1.00 38.69 82 ALA A O 1
ATOM 640 N N . HIS A 1 83 ? 9.648 0.637 13.090 1.00 43.22 83 HIS A N 1
ATOM 641 C CA . HIS A 1 83 ? 8.888 -0.597 13.032 1.00 43.22 83 HIS A CA 1
ATOM 642 C C . HIS A 1 83 ? 9.795 -1.631 12.388 1.00 43.22 83 HIS A C 1
ATOM 644 O O . HIS A 1 83 ? 10.440 -1.351 11.382 1.00 43.22 83 HIS A O 1
ATOM 650 N N . GLU A 1 84 ? 9.913 -2.791 13.028 1.00 40.19 84 GLU A N 1
ATOM 651 C CA . GLU A 1 84 ? 10.552 -3.972 12.461 1.00 40.19 84 GLU A CA 1
ATOM 652 C C . GLU A 1 84 ? 9.751 -4.375 11.215 1.00 40.19 84 GLU A C 1
ATOM 654 O O . GLU A 1 84 ? 8.909 -5.269 11.249 1.00 40.19 84 GLU A O 1
ATOM 659 N N . HIS A 1 85 ? 9.951 -3.654 10.113 1.00 45.03 85 HIS A N 1
ATOM 660 C CA . HIS A 1 85 ? 9.620 -4.139 8.794 1.00 45.03 85 HIS A CA 1
ATOM 661 C C . HIS A 1 85 ? 10.500 -5.367 8.650 1.00 45.03 85 HIS A C 1
ATOM 663 O O . HIS A 1 85 ? 11.718 -5.249 8.541 1.00 45.03 85 HIS A O 1
ATOM 669 N N . HIS A 1 86 ? 9.889 -6.543 8.798 1.00 42.03 86 HIS A N 1
ATOM 670 C CA . HIS A 1 86 ? 10.493 -7.796 8.387 1.00 42.03 86 HIS A CA 1
ATOM 671 C C . HIS A 1 86 ? 11.245 -7.522 7.095 1.00 42.03 86 HIS A C 1
ATOM 673 O O . HIS A 1 86 ? 10.611 -7.027 6.166 1.00 42.03 86 HIS A O 1
ATOM 679 N N . ASP A 1 87 ? 12.557 -7.770 7.084 1.00 41.62 87 ASP A N 1
ATOM 680 C CA . ASP A 1 87 ? 13.404 -7.627 5.908 1.00 41.62 87 ASP A CA 1
ATOM 681 C C . ASP A 1 87 ? 12.647 -8.209 4.714 1.00 41.62 87 ASP A C 1
ATOM 683 O O . ASP A 1 87 ? 12.510 -9.428 4.567 1.00 41.62 87 ASP A O 1
ATOM 687 N N . HIS A 1 88 ? 12.057 -7.332 3.902 1.00 47.22 88 HIS A N 1
ATOM 688 C CA . HIS A 1 88 ? 11.412 -7.724 2.671 1.00 47.22 88 HIS A CA 1
ATOM 689 C C . HIS A 1 88 ? 12.566 -7.957 1.699 1.00 47.22 88 HIS A C 1
ATOM 691 O O . HIS A 1 88 ? 12.810 -7.159 0.802 1.00 47.22 88 HIS A O 1
ATOM 697 N N . GLU A 1 89 ? 13.306 -9.056 1.888 1.00 43.28 89 GLU A N 1
ATOM 698 C CA . GLU A 1 89 ? 14.091 -9.675 0.824 1.00 43.28 89 GLU A CA 1
ATOM 699 C C . GLU A 1 89 ? 13.084 -10.159 -0.229 1.00 43.28 89 GLU A C 1
ATOM 701 O O . GLU A 1 89 ? 12.778 -11.347 -0.358 1.00 43.28 89 GLU A O 1
ATOM 706 N N . ALA A 1 90 ? 12.480 -9.223 -0.962 1.00 52.59 90 ALA A N 1
ATOM 707 C CA . ALA A 1 90 ? 11.758 -9.537 -2.171 1.00 52.59 90 ALA A CA 1
ATOM 708 C C . ALA A 1 90 ? 12.818 -10.064 -3.134 1.00 52.59 90 ALA A C 1
ATOM 710 O O . ALA A 1 90 ? 13.606 -9.302 -3.693 1.00 52.59 90 ALA A O 1
ATOM 711 N N . ALA A 1 91 ? 12.895 -11.392 -3.256 1.00 48.44 91 ALA A N 1
ATOM 712 C CA . ALA A 1 91 ? 13.778 -12.035 -4.212 1.00 48.44 91 ALA A CA 1
ATOM 713 C C . ALA A 1 91 ? 13.605 -11.332 -5.568 1.00 48.44 91 ALA A C 1
ATOM 715 O O . ALA A 1 91 ? 12.456 -11.144 -5.985 1.00 48.44 91 ALA A O 1
ATOM 716 N N . PRO A 1 92 ? 14.695 -10.916 -6.238 1.00 56.59 92 PRO A N 1
ATOM 717 C CA . PRO A 1 92 ? 14.591 -10.190 -7.491 1.00 56.59 92 PRO A CA 1
ATOM 718 C C . PRO A 1 92 ? 13.764 -11.021 -8.468 1.00 56.59 92 PRO A C 1
ATOM 720 O O . PRO A 1 92 ? 14.139 -12.129 -8.857 1.00 56.59 92 PRO A O 1
ATOM 723 N N . VAL A 1 93 ? 12.583 -10.509 -8.801 1.00 67.12 93 VAL A N 1
ATOM 724 C CA . VAL A 1 93 ? 11.688 -11.166 -9.741 1.00 67.12 93 VAL A CA 1
ATOM 725 C C . VAL A 1 93 ? 12.251 -10.890 -11.128 1.00 67.12 93 VAL A C 1
ATOM 727 O O . VAL A 1 93 ? 12.296 -9.741 -11.565 1.00 67.12 93 VAL A O 1
ATOM 730 N N . GLU A 1 94 ? 12.692 -11.936 -11.826 1.00 76.06 94 GLU A N 1
ATOM 731 C CA . GLU A 1 94 ? 13.126 -11.822 -13.219 1.00 76.06 94 GLU A CA 1
ATOM 732 C C . GLU A 1 94 ? 11.906 -11.608 -14.126 1.00 76.06 94 GLU A C 1
ATOM 734 O O . GLU A 1 94 ? 11.325 -12.544 -14.677 1.00 76.06 94 GLU A O 1
ATOM 739 N N . VAL A 1 95 ? 11.492 -10.350 -14.253 1.00 86.00 95 VAL A N 1
ATOM 740 C CA . VAL A 1 95 ? 10.439 -9.892 -15.164 1.00 86.00 95 VAL A CA 1
ATOM 741 C C . VAL A 1 95 ? 10.987 -8.859 -16.135 1.00 86.00 95 VAL A C 1
ATOM 743 O O . VAL A 1 95 ? 11.963 -8.163 -15.864 1.00 86.00 95 VAL A O 1
ATOM 746 N N . THR A 1 96 ? 10.342 -8.759 -17.292 1.00 90.38 96 THR A N 1
ATOM 747 C CA . THR A 1 96 ? 10.607 -7.673 -18.243 1.00 90.38 96 THR A CA 1
ATOM 748 C C . THR A 1 96 ? 10.180 -6.316 -17.659 1.00 90.38 96 THR A C 1
ATOM 750 O O . THR A 1 96 ? 9.331 -6.280 -16.763 1.00 90.38 96 THR A O 1
ATOM 753 N N . PRO A 1 97 ? 10.704 -5.188 -18.171 1.00 90.00 97 PRO A N 1
ATOM 754 C CA . PRO A 1 97 ? 10.321 -3.862 -17.683 1.00 90.00 97 PRO A CA 1
ATOM 755 C C . PRO A 1 97 ? 8.815 -3.577 -17.849 1.00 90.00 97 PRO A C 1
ATOM 757 O O . PRO A 1 97 ? 8.176 -3.089 -16.918 1.00 90.00 97 PRO A O 1
ATOM 760 N N . GLU A 1 98 ? 8.213 -3.988 -18.970 1.00 92.50 98 GLU A N 1
ATOM 761 C CA . GLU A 1 98 ? 6.760 -3.929 -19.190 1.00 92.50 98 GLU A CA 1
ATOM 762 C C . GLU A 1 98 ? 5.986 -4.723 -18.123 1.00 92.50 98 GLU A C 1
ATOM 764 O O . GLU A 1 98 ? 5.028 -4.225 -17.531 1.00 92.50 98 GLU A O 1
ATOM 769 N N . GLN A 1 99 ? 6.415 -5.954 -17.827 1.00 93.38 99 GLN A N 1
ATOM 770 C CA . GLN A 1 99 ? 5.798 -6.768 -16.775 1.00 93.38 99 GLN A CA 1
ATOM 771 C C . GLN A 1 99 ? 5.967 -6.135 -15.391 1.00 93.38 99 GLN A C 1
ATOM 773 O O . GLN A 1 99 ? 5.028 -6.175 -14.599 1.00 93.38 99 GLN A O 1
ATOM 778 N N . MET A 1 100 ? 7.121 -5.526 -15.106 1.00 94.31 100 MET A N 1
ATOM 779 C CA . MET A 1 100 ? 7.346 -4.797 -13.859 1.00 94.31 100 MET A CA 1
ATOM 780 C C . MET A 1 100 ? 6.355 -3.639 -13.722 1.00 94.31 100 MET A C 1
ATOM 782 O O . MET A 1 100 ? 5.695 -3.511 -12.693 1.00 94.31 100 MET A O 1
ATOM 786 N N . LEU A 1 101 ? 6.177 -2.842 -14.778 1.00 94.25 101 LEU A N 1
ATOM 787 C CA . LEU A 1 101 ? 5.197 -1.759 -14.795 1.00 94.25 101 LEU A CA 1
ATOM 788 C C . LEU A 1 101 ? 3.772 -2.272 -14.537 1.00 94.25 101 LEU A C 1
ATOM 790 O O . LEU A 1 101 ? 3.055 -1.703 -13.712 1.00 94.25 101 LEU A O 1
ATOM 794 N N . LEU A 1 102 ? 3.371 -3.367 -15.190 1.00 96.00 102 LEU A N 1
ATOM 795 C CA . LEU A 1 102 ? 2.058 -3.987 -14.985 1.00 96.00 102 LEU A CA 1
ATOM 796 C C . LEU A 1 102 ? 1.869 -4.501 -13.550 1.00 96.00 102 LEU A C 1
ATOM 798 O O . LEU A 1 102 ? 0.787 -4.336 -12.985 1.00 96.00 102 LEU A O 1
ATOM 802 N N . ILE A 1 103 ? 2.908 -5.082 -12.943 1.00 95.00 103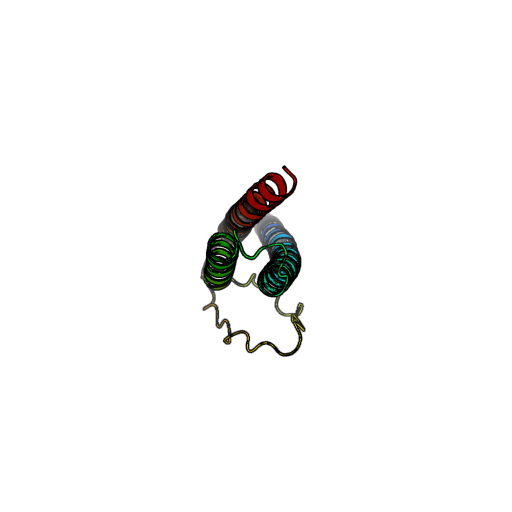 ILE A N 1
ATOM 803 C CA . ILE A 1 103 ? 2.888 -5.520 -11.539 1.00 95.00 103 ILE A CA 1
ATOM 804 C C . ILE A 1 103 ? 2.647 -4.322 -10.615 1.00 95.00 103 ILE A C 1
ATOM 806 O O . ILE A 1 103 ? 1.741 -4.374 -9.782 1.00 95.00 103 ILE A O 1
ATOM 810 N N . GLN A 1 104 ? 3.391 -3.223 -10.785 1.00 96.31 104 GLN A N 1
ATOM 811 C CA . GLN A 1 104 ? 3.218 -2.033 -9.942 1.00 96.31 104 GLN A CA 1
ATOM 812 C C . GLN A 1 104 ? 1.824 -1.403 -10.117 1.00 96.31 104 GLN A C 1
ATOM 814 O O . GLN A 1 104 ? 1.203 -0.992 -9.138 1.00 96.31 104 GLN A O 1
ATOM 819 N N . GLN A 1 105 ? 1.280 -1.382 -11.338 1.00 97.38 105 GLN A N 1
ATOM 820 C CA . GLN A 1 105 ? -0.083 -0.899 -11.602 1.00 97.38 105 GLN A CA 1
ATOM 821 C C . GLN A 1 105 ? -1.164 -1.778 -10.950 1.00 97.38 105 GLN A C 1
ATOM 823 O O . GLN A 1 105 ? -2.144 -1.262 -10.401 1.00 97.38 105 GLN A O 1
ATOM 828 N N . ASP A 1 106 ? -1.005 -3.103 -10.987 1.00 97.50 106 ASP A N 1
ATOM 829 C CA . ASP A 1 106 ? -1.929 -4.028 -10.326 1.00 97.50 106 ASP A CA 1
ATOM 830 C C . ASP A 1 106 ? -1.880 -3.870 -8.799 1.00 97.50 106 ASP A C 1
ATOM 832 O O . ASP A 1 106 ? -2.924 -3.763 -8.146 1.00 97.50 106 ASP A O 1
ATOM 836 N N . LEU A 1 107 ? -0.679 -3.754 -8.226 1.00 96.69 107 LEU A N 1
ATOM 837 C CA . LEU A 1 107 ? -0.497 -3.451 -6.807 1.00 96.69 107 LEU A CA 1
ATOM 838 C C . LEU A 1 107 ? -1.157 -2.115 -6.429 1.00 96.69 107 LEU A C 1
ATOM 840 O O . LEU A 1 107 ? -1.837 -2.054 -5.400 1.00 96.69 107 LEU A O 1
ATOM 844 N N . GLU A 1 108 ? -1.065 -1.082 -7.272 1.00 97.69 108 GLU A N 1
ATOM 845 C CA . GLU A 1 108 ? -1.695 0.220 -7.010 1.00 97.69 108 GLU A CA 1
ATOM 846 C C . GLU A 1 108 ? -3.223 0.113 -7.001 1.00 97.69 108 GLU A C 1
ATOM 848 O O . GLU A 1 108 ? -3.908 0.696 -6.146 1.00 97.69 108 GLU A O 1
ATOM 853 N N . SER A 1 109 ? -3.778 -0.663 -7.930 1.00 98.00 109 SER A N 1
ATOM 854 C CA . SER A 1 109 ? -5.211 -0.945 -7.994 1.00 98.00 109 SER A CA 1
ATOM 855 C C . SER A 1 109 ? -5.695 -1.666 -6.731 1.00 98.00 109 SER A C 1
ATOM 857 O O . SER A 1 109 ? -6.707 -1.279 -6.130 1.00 98.00 109 SER A O 1
ATOM 859 N N . ARG A 1 110 ? -4.942 -2.668 -6.258 1.00 97.62 110 ARG A N 1
ATOM 860 C CA . ARG A 1 110 ? -5.240 -3.396 -5.014 1.00 97.62 110 ARG A CA 1
ATOM 861 C C . ARG A 1 110 ? -5.203 -2.472 -3.797 1.00 97.62 110 ARG A C 1
ATOM 863 O O . ARG A 1 110 ? -6.182 -2.445 -3.047 1.00 97.62 110 ARG A O 1
ATOM 870 N N . LEU A 1 111 ? -4.160 -1.652 -3.647 1.00 97.56 111 LEU A N 1
ATOM 871 C CA . LEU A 1 111 ? -4.059 -0.662 -2.568 1.00 97.56 111 LEU A CA 1
ATOM 872 C C . LEU A 1 111 ? -5.222 0.339 -2.610 1.00 97.56 111 LEU A C 1
ATOM 87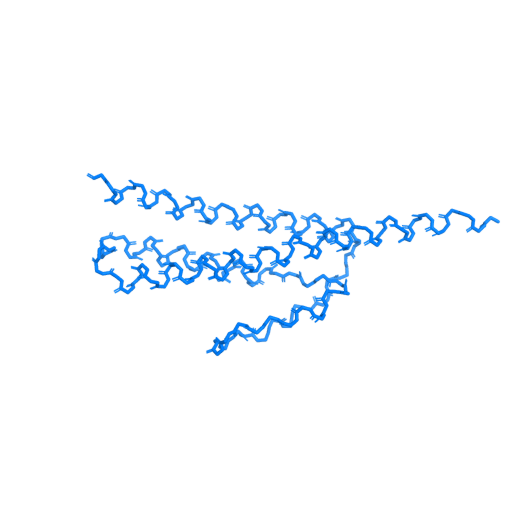4 O O . LEU A 1 111 ? -5.837 0.661 -1.590 1.00 97.56 111 LEU A O 1
ATOM 878 N N . THR A 1 112 ? -5.600 0.783 -3.809 1.00 97.31 112 THR A N 1
ATOM 879 C CA . THR A 1 112 ? -6.752 1.667 -4.007 1.00 97.31 112 THR A CA 1
ATOM 880 C C . THR A 1 112 ? -8.053 1.027 -3.522 1.00 97.31 112 THR A C 1
ATOM 882 O O . THR A 1 112 ? -8.891 1.713 -2.931 1.00 97.31 112 THR A O 1
ATOM 885 N N . ASN A 1 113 ? -8.235 -0.277 -3.728 1.00 97.12 113 ASN A N 1
ATOM 886 C CA . ASN A 1 113 ? -9.407 -1.001 -3.238 1.00 97.12 113 ASN A CA 1
ATOM 887 C C . ASN A 1 113 ? -9.409 -1.148 -1.711 1.00 97.12 113 ASN A C 1
ATOM 889 O O . ASN A 1 113 ? -10.464 -0.989 -1.097 1.00 97.12 113 ASN A O 1
ATOM 893 N N . ILE A 1 114 ? -8.249 -1.364 -1.083 1.00 97.19 114 ILE A N 1
ATOM 894 C CA . ILE A 1 114 ? -8.111 -1.349 0.385 1.00 97.19 114 ILE A CA 1
ATOM 895 C C . ILE A 1 114 ? -8.524 0.025 0.931 1.00 97.19 114 ILE A C 1
ATOM 897 O O . ILE A 1 114 ? -9.379 0.110 1.814 1.00 97.19 114 ILE A O 1
ATOM 901 N N . ARG A 1 115 ? -8.026 1.115 0.335 1.00 96.12 115 ARG A N 1
ATOM 902 C CA . ARG A 1 115 ? -8.409 2.483 0.718 1.00 96.12 115 ARG A CA 1
ATOM 903 C C . ARG A 1 115 ? -9.913 2.738 0.577 1.00 96.12 115 ARG A C 1
ATOM 905 O O . ARG A 1 115 ? -10.513 3.367 1.444 1.00 96.12 115 ARG A O 1
ATOM 912 N N . LYS A 1 116 ? -10.545 2.249 -0.495 1.00 96.12 116 LYS A N 1
ATOM 913 C CA . LYS A 1 116 ? -12.001 2.378 -0.690 1.00 96.12 116 LYS A CA 1
ATOM 914 C C . LYS A 1 116 ? -12.794 1.658 0.402 1.00 96.12 116 LYS A C 1
ATOM 916 O O . LYS A 1 116 ? -13.787 2.206 0.871 1.00 96.12 116 LYS A O 1
ATOM 921 N N . ARG A 1 117 ? -12.351 0.472 0.838 1.00 94.81 117 ARG A N 1
ATOM 922 C CA . ARG A 1 117 ? -12.981 -0.252 1.958 1.00 94.81 117 ARG A CA 1
ATOM 923 C C . ARG A 1 117 ? -12.940 0.573 3.243 1.00 94.81 117 ARG A C 1
ATOM 925 O O . ARG A 1 117 ? -13.942 0.634 3.948 1.00 94.81 117 ARG A O 1
ATOM 932 N N . LEU A 1 118 ? -11.825 1.259 3.506 1.00 93.88 118 LEU A N 1
ATOM 933 C CA . LEU A 1 118 ? -11.724 2.159 4.655 1.00 93.88 118 LEU A CA 1
ATOM 934 C C . LEU A 1 118 ? -12.725 3.316 4.553 1.00 93.88 118 LEU A C 1
ATOM 936 O O . LEU A 1 118 ? -13.482 3.566 5.486 1.00 93.88 118 LEU A O 1
ATOM 940 N N . GLN A 1 119 ? -12.786 3.972 3.391 1.00 92.88 119 GLN A N 1
ATOM 941 C CA . GLN A 1 119 ? -13.718 5.079 3.150 1.00 92.88 119 GLN A CA 1
ATOM 942 C C . GLN A 1 119 ? -15.181 4.672 3.358 1.00 92.88 119 GLN A C 1
ATOM 944 O O . GLN A 1 119 ? -15.964 5.467 3.868 1.00 92.88 119 GLN A O 1
ATOM 949 N N . GLN A 1 120 ? -15.555 3.445 2.988 1.00 91.38 120 GLN A N 1
ATOM 950 C CA . GLN A 1 120 ? -16.909 2.933 3.205 1.00 91.38 120 GLN A CA 1
ATOM 951 C C . GLN A 1 120 ? -17.250 2.843 4.695 1.00 91.38 120 GLN A C 1
ATOM 953 O O . GLN A 1 120 ? -18.307 3.321 5.094 1.00 91.38 120 GLN A O 1
ATOM 958 N N . ILE A 1 121 ? -16.341 2.316 5.519 1.00 88.62 121 ILE A N 1
ATOM 959 C CA . ILE A 1 121 ? -16.539 2.238 6.974 1.00 88.62 121 ILE A CA 1
ATOM 960 C C . ILE A 1 121 ? -16.646 3.640 7.574 1.00 88.62 121 ILE A C 1
ATOM 962 O O . ILE A 1 121 ? -17.536 3.897 8.384 1.00 88.62 121 ILE A O 1
ATOM 966 N N . SER A 1 122 ? -15.795 4.572 7.136 1.00 82.25 122 SER A N 1
ATOM 967 C CA . SER A 1 122 ? -15.811 5.933 7.673 1.00 82.25 122 SER A CA 1
ATOM 968 C C . SER A 1 122 ? -17.040 6.754 7.292 1.00 82.25 122 SER A C 1
ATOM 970 O O . SER A 1 122 ? -17.377 7.715 7.980 1.00 82.25 122 SER A O 1
ATOM 972 N N . LEU A 1 123 ? -17.718 6.402 6.200 1.00 78.50 123 LEU A N 1
ATOM 973 C CA . LEU A 1 123 ? -18.998 7.006 5.838 1.00 78.50 123 LEU A CA 1
ATOM 974 C C . LEU A 1 123 ? -20.156 6.435 6.663 1.00 78.50 123 LEU A C 1
ATOM 976 O O . LEU A 1 123 ? -21.111 7.161 6.923 1.00 78.50 123 LEU A O 1
ATOM 980 N N . THR A 1 124 ? -20.071 5.171 7.084 1.00 69.31 124 THR A N 1
ATOM 981 C CA . THR A 1 124 ? -21.094 4.522 7.917 1.00 69.31 124 THR A CA 1
ATOM 982 C C . THR A 1 124 ? -21.079 5.018 9.364 1.00 69.31 124 THR A C 1
ATOM 984 O O . THR A 1 124 ? -22.127 5.048 9.988 1.00 69.31 124 THR A O 1
ATOM 987 N N . GLU A 1 125 ? -19.931 5.439 9.897 1.00 60.22 125 GLU A N 1
ATOM 988 C CA . GLU A 1 125 ? -19.838 5.983 11.264 1.00 60.22 125 GLU A CA 1
ATOM 989 C C . GLU A 1 125 ? -20.412 7.411 11.391 1.00 60.22 125 GLU A C 1
ATOM 991 O O . GLU A 1 125 ? -20.871 7.814 12.455 1.00 60.22 125 GLU A O 1
ATOM 996 N N . LYS A 1 126 ? -20.424 8.193 10.301 1.00 59.69 126 LYS A N 1
ATOM 997 C CA . LYS A 1 126 ? -20.945 9.575 10.299 1.00 59.69 126 LYS A CA 1
ATOM 998 C C . LYS A 1 126 ? -22.474 9.677 10.183 1.00 59.69 126 LYS A C 1
ATOM 1000 O O . LYS A 1 126 ? -22.981 10.794 10.052 1.00 59.69 126 LYS A O 1
ATOM 1005 N N . GLN A 1 127 ? -23.186 8.551 10.171 1.00 46.69 127 GLN A N 1
ATOM 1006 C CA . GLN A 1 127 ? -24.651 8.467 10.120 1.00 46.69 127 GLN A CA 1
ATOM 1007 C C . GLN A 1 127 ? -25.197 7.978 11.456 1.00 46.69 127 GLN A C 1
ATOM 1009 O O . GLN A 1 127 ? -26.232 8.539 11.878 1.00 46.69 127 GLN A O 1
#

Secondary structure (DSSP, 8-state):
--HHHHHHHHHHHHHHHHHHHHHHHHHHHHHHHHHHHHHHHH-GGGGGGHHHHHHHHHHHHHHHTT--PPTT-TT-----TT--------------HHHHHHHHHHHHHHHHHHHHHHHHHHHHHT-

pLDDT: mean 81.98, std 18.41, range [36.84, 98.0]